Protein AF-A0A3N1CRE0-F1 (afdb_monomer)

Nearest PDB structures (foldseek):
  1y2i-assembly1_C  TM=8.876E-01  e=3.209E-08  Shigella flexneri 2a str. 2457T
  1vr4-assembly1_B  TM=8.764E-01  e=1.064E-07  Bacillus cereus ATCC 14579
  1vr4-assembly1_C  TM=8.736E-01  e=1.763E-07  Bacillus cereus ATCC 14579
  2gtc-assembly1_E  TM=8.727E-01  e=4.005E-07  Bacillus cereus ATCC 14579
  1vr4-assembly1_E  TM=8.683E-01  e=3.314E-07  Bacillus cereus ATCC 14579

Radius of gyration: 35.11 Å; Cα contacts (8 Å, |Δi|>4): 204; chains: 1; bounding box: 60×61×86 Å

Solvent-accessible surface area (backbone atoms only — not comparable to full-atom values): 7843 Å² total; per-residue (Å²): 123,50,77,36,64,42,84,71,54,90,66,42,44,81,77,45,76,80,44,81,35,51,12,62,16,72,25,80,80,30,63,70,57,5,43,50,43,3,47,54,39,27,49,55,45,25,49,73,72,70,25,53,30,33,26,46,39,49,76,49,75,47,80,73,54,94,60,23,20,37,20,38,31,37,30,33,22,24,30,64,46,74,58,81,76,74,70,76,75,73,79,71,72,72,76,73,77,84,76,82,74,85,88,76,76,92,80,86,80,83,86,81,89,87,80,89,88,83,89,87,84,84,88,84,89,85,134

pLDDT: mean 80.5, std 20.37, range [33.31, 97.94]

Secondary structure (DSSP, 8-state):
-EE-SSSS-TTEEEEEEEEEEEEEEEEET-HHHHHHHHHHHHHHHHHHTT-SEEEEEEEEEEEEETTEEEEEEEEEEEEEEE-------------PPPPPPP------------------PPPP---

Mean predicted aligned error: 15.24 Å

Organism: NCBI:txid58109

InterPro domains:
  IPR002765 Uncharacterised 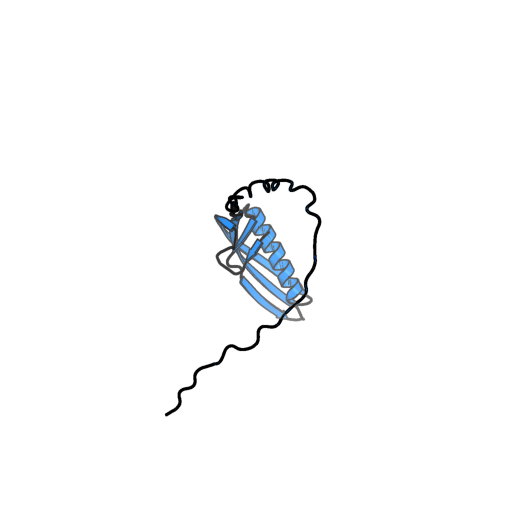protein family UPF0145, YbjQ-like [PF01906] (31-80)
  IPR002765 Uncharacterised protein family UPF0145, YbjQ-like [PTHR34068] (31-82)
  IPR035439 UPF0145 domain superfamily [SSF117782] (1-82)

Sequence (127 aa):
MLIVTTDTVAGYEIRYVRGAVSGAGVAHGGLSQARREAIERLKADTERYGCNAVVGMRFANCPLGDGSFEVYAYGTAVLVEQVKTETPTQDRVAVPPPVPGPSHGPSSGGMPMVGRNLTVQVPGGRI

Structure (mmCIF, N/CA/C/O backbone):
data_AF-A0A3N1CRE0-F1
#
_entry.id   AF-A0A3N1CRE0-F1
#
loop_
_atom_site.group_PDB
_atom_site.id
_atom_site.type_symbol
_atom_site.label_atom_id
_atom_site.label_alt_id
_atom_site.label_comp_id
_atom_site.label_asym_id
_atom_site.label_entity_id
_atom_site.label_seq_id
_atom_site.pdbx_PDB_ins_code
_atom_site.Cartn_x
_atom_site.Cartn_y
_atom_site.Cartn_z
_atom_site.occupancy
_atom_site.B_iso_or_equiv
_atom_site.auth_seq_id
_atom_site.auth_comp_id
_atom_site.auth_asym_id
_atom_site.auth_atom_id
_atom_site.pdbx_PDB_model_num
ATOM 1 N N . MET A 1 1 ? -5.772 8.533 2.437 1.00 91.38 1 MET A N 1
ATOM 2 C CA . MET A 1 1 ? -5.772 7.080 2.706 1.00 91.38 1 MET A CA 1
ATOM 3 C C . MET A 1 1 ? -4.453 6.692 3.353 1.00 91.38 1 MET A C 1
ATOM 5 O O . MET A 1 1 ? -3.415 7.157 2.887 1.00 91.38 1 MET A O 1
ATOM 9 N N . LEU A 1 2 ? -4.487 5.901 4.424 1.00 94.00 2 LEU A N 1
ATOM 10 C CA . LEU A 1 2 ? -3.287 5.478 5.151 1.00 94.00 2 LEU A CA 1
ATOM 11 C C . LEU A 1 2 ? -2.750 4.168 4.552 1.00 94.00 2 LEU A C 1
ATOM 13 O O . LEU A 1 2 ? -3.516 3.240 4.330 1.00 94.00 2 LEU A O 1
ATOM 17 N N . ILE A 1 3 ? -1.455 4.092 4.250 1.00 96.25 3 ILE A N 1
ATOM 18 C CA . ILE A 1 3 ? -0.823 2.888 3.689 1.00 96.25 3 ILE A CA 1
ATOM 19 C C . ILE A 1 3 ? 0.399 2.575 4.537 1.00 96.25 3 ILE A C 1
ATOM 21 O O . ILE A 1 3 ? 1.296 3.411 4.644 1.00 96.25 3 ILE A O 1
ATOM 25 N N . VAL A 1 4 ? 0.440 1.382 5.122 1.00 96.56 4 VAL A N 1
ATOM 26 C CA . VAL A 1 4 ? 1.554 0.942 5.966 1.00 96.56 4 VAL A CA 1
ATOM 27 C C . VAL A 1 4 ? 2.040 -0.444 5.575 1.00 96.56 4 VAL A C 1
ATOM 29 O O . VAL A 1 4 ? 1.294 -1.300 5.102 1.00 96.56 4 VAL A O 1
ATOM 32 N N . THR A 1 5 ? 3.332 -0.666 5.784 1.00 96.38 5 THR A N 1
ATOM 33 C CA . THR A 1 5 ? 3.996 -1.954 5.565 1.00 96.38 5 THR A CA 1
ATOM 34 C C . THR A 1 5 ? 3.821 -2.910 6.747 1.00 96.38 5 THR A C 1
ATOM 36 O O . THR A 1 5 ? 4.134 -4.094 6.620 1.00 96.38 5 THR A O 1
ATOM 39 N N . THR A 1 6 ? 3.363 -2.407 7.892 1.00 95.19 6 THR A N 1
ATOM 40 C CA . THR A 1 6 ? 3.038 -3.175 9.098 1.00 95.19 6 THR A CA 1
ATOM 41 C C . THR A 1 6 ? 1.614 -3.714 9.031 1.00 95.19 6 THR A C 1
ATOM 43 O O . THR A 1 6 ? 0.773 -3.193 8.300 1.00 95.19 6 THR A O 1
ATOM 46 N N . ASP A 1 7 ? 1.346 -4.773 9.783 1.00 92.56 7 ASP A N 1
ATOM 47 C CA . ASP A 1 7 ? 0.009 -5.349 9.980 1.00 92.56 7 ASP A CA 1
ATOM 48 C C . ASP A 1 7 ? -0.918 -4.448 10.820 1.00 92.56 7 ASP A C 1
ATOM 50 O O . ASP A 1 7 ? -2.138 -4.525 10.686 1.00 92.56 7 ASP A O 1
ATOM 54 N N . THR A 1 8 ? -0.348 -3.553 11.630 1.00 90.06 8 THR A N 1
ATOM 55 C CA . THR A 1 8 ? -1.067 -2.631 12.519 1.00 90.06 8 THR A CA 1
ATOM 56 C C . THR A 1 8 ? -0.767 -1.166 12.209 1.00 90.06 8 THR A C 1
ATOM 58 O O . THR A 1 8 ? 0.270 -0.819 11.633 1.00 90.06 8 THR A O 1
ATOM 61 N N . VAL A 1 9 ? -1.694 -0.290 12.612 1.00 91.75 9 VAL A N 1
ATOM 62 C CA . VAL A 1 9 ? -1.598 1.166 12.463 1.00 91.75 9 VAL A CA 1
ATOM 63 C C . VAL A 1 9 ? -1.620 1.801 13.855 1.00 91.75 9 VAL A C 1
ATOM 65 O O . VAL A 1 9 ? -2.620 1.727 14.561 1.00 91.75 9 VAL A O 1
ATOM 68 N N . ALA A 1 10 ? -0.521 2.433 14.268 1.00 88.44 10 ALA A N 1
ATOM 69 C CA . ALA A 1 10 ? -0.424 3.040 15.596 1.00 88.44 10 ALA A CA 1
ATOM 70 C C . ALA A 1 10 ? -1.455 4.167 15.789 1.00 88.44 10 ALA A C 1
ATOM 72 O O . ALA A 1 10 ? -1.567 5.057 14.948 1.00 88.44 10 ALA A O 1
ATOM 73 N N . GLY A 1 11 ? -2.186 4.138 16.908 1.00 89.62 11 GLY A N 1
ATOM 74 C CA . GLY A 1 11 ? -3.245 5.111 17.211 1.00 89.62 11 GLY A CA 1
ATOM 75 C C . GLY A 1 11 ? -4.565 4.873 16.470 1.00 89.62 11 GLY A C 1
ATOM 76 O O . GLY A 1 11 ? -5.479 5.688 16.584 1.00 89.62 11 GLY A O 1
ATOM 77 N N . TYR A 1 12 ? -4.683 3.768 15.731 1.00 93.44 12 TYR A N 1
ATOM 78 C CA . TYR A 1 12 ? -5.903 3.379 15.037 1.00 93.44 12 TYR A CA 1
ATOM 79 C C . TYR A 1 12 ? -6.284 1.938 15.379 1.00 93.44 12 TYR A C 1
ATOM 81 O O . TYR A 1 12 ? -5.426 1.068 15.522 1.00 93.44 12 TYR A O 1
ATOM 89 N N . GLU A 1 13 ? -7.582 1.682 15.465 1.00 94.12 13 GLU A N 1
ATOM 90 C CA . GLU A 1 13 ? -8.143 0.348 15.639 1.00 94.12 13 GLU A CA 1
ATOM 91 C C . GLU A 1 13 ? -8.732 -0.140 14.311 1.00 94.12 13 GLU A C 1
ATOM 93 O O . GLU A 1 13 ? -9.457 0.590 13.630 1.00 94.12 13 GLU A O 1
ATOM 98 N N . ILE A 1 14 ? -8.416 -1.381 13.928 1.00 95.00 14 ILE A N 1
ATOM 99 C CA . ILE A 1 14 ? -8.975 -2.019 12.731 1.00 95.00 14 ILE A CA 1
ATOM 100 C C . ILE A 1 14 ? -10.382 -2.522 13.060 1.00 95.00 14 ILE A C 1
ATOM 102 O O . ILE A 1 14 ? -10.550 -3.413 13.885 1.00 95.00 14 ILE A O 1
ATOM 106 N N . ARG A 1 15 ? -11.393 -1.977 12.378 1.00 94.75 15 ARG A N 1
ATOM 107 C CA . ARG A 1 15 ? -12.806 -2.352 12.551 1.00 94.75 15 ARG A CA 1
ATOM 108 C C . ARG A 1 15 ? -13.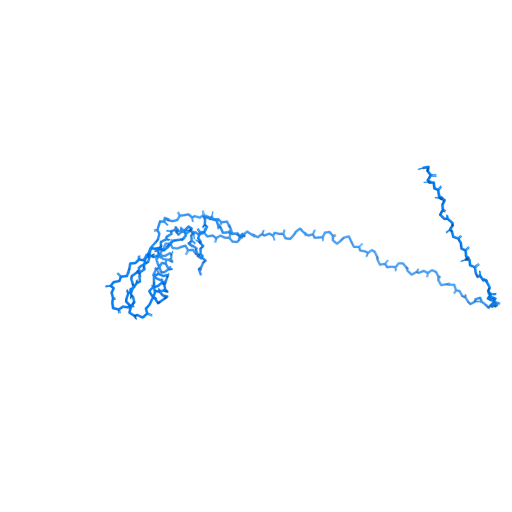212 -3.502 11.646 1.00 94.75 15 ARG A C 1
ATOM 110 O O . ARG A 1 15 ? -13.888 -4.427 12.080 1.00 94.75 15 ARG A O 1
ATOM 117 N N . TYR A 1 16 ? -12.794 -3.437 10.384 1.00 93.44 16 TYR A N 1
ATOM 118 C CA . TYR A 1 16 ? -13.122 -4.442 9.378 1.00 93.44 16 TYR A CA 1
ATOM 119 C C . TYR A 1 16 ? -11.944 -4.688 8.445 1.00 93.44 16 TYR A C 1
ATOM 121 O O . TYR A 1 16 ? -11.266 -3.750 8.027 1.00 93.44 16 TYR A O 1
ATOM 129 N N . VAL A 1 17 ? -11.765 -5.949 8.062 1.00 96.31 17 VAL A N 1
ATOM 130 C CA . VAL A 1 17 ? -10.822 -6.384 7.028 1.00 96.31 17 VAL A CA 1
ATOM 131 C C . VAL A 1 17 ? -11.636 -6.814 5.811 1.00 96.31 17 VAL A C 1
ATOM 133 O O . VAL A 1 17 ? -12.492 -7.691 5.930 1.00 96.31 17 VAL A O 1
ATOM 136 N N . ARG A 1 18 ? -11.418 -6.182 4.652 1.00 94.06 18 ARG A N 1
ATOM 137 C CA . ARG A 1 18 ? -12.179 -6.474 3.420 1.00 94.06 18 ARG A CA 1
ATOM 138 C C . ARG A 1 18 ? -11.482 -7.450 2.479 1.00 94.06 18 ARG A C 1
ATOM 140 O O . ARG A 1 18 ? -12.154 -8.045 1.645 1.00 94.06 18 ARG A O 1
ATOM 147 N N . GLY A 1 19 ? -10.182 -7.667 2.657 1.00 93.62 19 GLY A N 1
ATOM 148 C CA . GLY A 1 19 ? -9.412 -8.647 1.895 1.00 93.62 19 GLY A CA 1
ATOM 149 C C . GLY A 1 19 ? -8.229 -8.027 1.162 1.00 93.62 19 GLY A C 1
ATOM 150 O O . GLY A 1 19 ? -7.801 -6.915 1.476 1.00 93.62 19 GLY A O 1
ATOM 151 N N . ALA A 1 20 ? -7.675 -8.786 0.219 1.00 96.06 20 ALA A N 1
ATOM 152 C CA . ALA A 1 20 ? -6.511 -8.375 -0.550 1.00 96.06 20 ALA A CA 1
ATOM 153 C C . ALA A 1 20 ? -6.875 -7.298 -1.581 1.00 96.06 20 ALA A C 1
ATOM 155 O O . ALA A 1 20 ? -7.887 -7.404 -2.270 1.00 96.06 20 ALA A O 1
ATOM 156 N N . VAL A 1 21 ? -6.008 -6.299 -1.703 1.00 97.44 21 VAL A N 1
ATOM 157 C CA . VAL A 1 21 ? -6.072 -5.240 -2.715 1.00 97.44 21 VAL A CA 1
ATOM 158 C C . VAL A 1 21 ? -4.762 -5.171 -3.471 1.00 97.44 21 VAL A C 1
ATOM 160 O O . VAL A 1 21 ? -3.695 -5.489 -2.929 1.00 97.44 21 VAL A O 1
ATOM 163 N N . SER A 1 22 ? -4.834 -4.749 -4.730 1.00 96.75 22 SER A N 1
ATOM 164 C CA . SER A 1 22 ? -3.651 -4.658 -5.583 1.00 96.75 22 SER A CA 1
ATOM 165 C C . SER A 1 22 ? -3.717 -3.495 -6.568 1.00 96.75 22 SER A C 1
ATOM 167 O O . SER A 1 22 ? -4.784 -2.988 -6.900 1.00 96.75 22 SER A O 1
ATOM 169 N N . GLY A 1 23 ? -2.552 -3.061 -7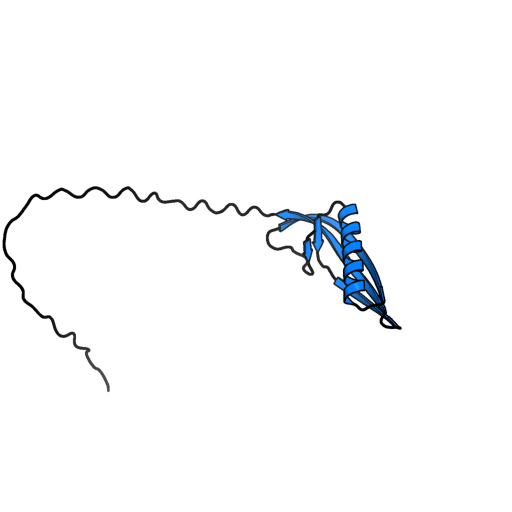.036 1.00 96.56 23 GLY A N 1
ATOM 170 C CA . GLY A 1 23 ? -2.417 -2.054 -8.077 1.00 96.56 23 GLY A CA 1
ATOM 171 C C . GLY A 1 23 ? -1.130 -2.260 -8.862 1.00 96.56 23 GLY A C 1
ATOM 172 O O . GLY A 1 23 ? -0.061 -2.395 -8.275 1.00 96.56 23 GLY A O 1
ATOM 173 N N . ALA A 1 24 ? -1.229 -2.278 -10.187 1.00 96.06 24 ALA A N 1
ATOM 174 C CA . ALA A 1 24 ? -0.081 -2.358 -11.086 1.00 96.06 24 ALA A CA 1
ATOM 175 C C . ALA A 1 24 ? 0.269 -0.970 -11.641 1.00 96.06 24 ALA A C 1
ATOM 177 O O . ALA A 1 24 ? -0.598 -0.104 -11.722 1.00 96.06 24 ALA A O 1
ATOM 178 N N . GLY A 1 25 ? 1.511 -0.739 -12.043 1.00 95.75 25 GLY A N 1
ATOM 179 C CA . GLY A 1 25 ? 1.962 0.492 -12.693 1.00 95.75 25 GLY A CA 1
ATOM 180 C C . GLY A 1 25 ? 3.103 0.197 -13.652 1.00 95.75 25 GLY A C 1
ATOM 181 O O . GLY A 1 25 ? 3.988 -0.584 -13.308 1.00 95.75 25 GLY A O 1
ATOM 182 N N . VAL A 1 26 ? 3.083 0.804 -14.837 1.00 94.88 26 VAL A N 1
ATOM 183 C CA . VAL A 1 26 ? 4.092 0.592 -15.882 1.00 94.88 26 VAL A CA 1
ATOM 184 C C . VAL A 1 26 ? 4.494 1.950 -16.424 1.00 94.88 26 VAL A C 1
ATOM 186 O O . VAL A 1 26 ? 3.664 2.685 -16.952 1.00 94.88 26 VAL A O 1
ATOM 189 N N . ALA A 1 27 ? 5.774 2.291 -16.309 1.00 92.31 27 ALA A N 1
ATOM 190 C CA . ALA A 1 27 ? 6.255 3.592 -16.755 1.00 92.31 27 ALA A CA 1
ATOM 191 C C . ALA A 1 27 ? 7.601 3.506 -17.475 1.00 92.31 27 ALA A C 1
ATOM 193 O O . ALA A 1 27 ? 8.528 2.841 -17.008 1.00 92.31 27 ALA A O 1
ATOM 194 N N . HIS A 1 28 ? 7.703 4.270 -18.565 1.00 82.69 28 HIS A N 1
ATOM 195 C CA . HIS A 1 28 ? 8.951 4.664 -19.213 1.00 82.69 28 HIS A CA 1
ATOM 196 C C . HIS A 1 28 ? 9.456 5.937 -18.520 1.00 82.69 28 HIS A C 1
ATOM 198 O O . HIS A 1 28 ? 8.776 6.960 -18.564 1.00 82.69 28 HIS A O 1
ATOM 204 N N . GLY A 1 29 ? 10.603 5.879 -17.836 1.00 81.56 29 GLY A N 1
ATOM 205 C CA . GLY A 1 29 ? 11.101 7.014 -17.034 1.00 81.56 29 GLY A CA 1
ATOM 206 C C . GLY A 1 29 ? 11.477 6.674 -15.589 1.00 81.56 29 GLY A C 1
ATOM 207 O O . GLY A 1 29 ? 11.817 7.565 -14.812 1.00 81.56 29 GLY A O 1
ATOM 208 N N . GLY A 1 30 ? 11.457 5.386 -15.229 1.00 87.06 30 GLY A N 1
ATOM 209 C CA . GLY A 1 30 ? 12.048 4.879 -13.993 1.00 87.06 30 GLY A CA 1
ATOM 210 C C . GLY A 1 30 ? 11.060 4.374 -12.939 1.00 87.06 30 GLY A C 1
ATOM 211 O O . GLY A 1 30 ? 9.864 4.675 -12.931 1.00 87.06 30 GLY A O 1
ATOM 212 N N . LEU A 1 31 ? 11.609 3.607 -11.993 1.00 92.31 31 LEU A N 1
ATOM 213 C CA . LEU A 1 31 ? 10.876 2.868 -10.960 1.00 92.31 31 LEU A CA 1
ATOM 214 C C . LEU A 1 31 ? 9.928 3.743 -10.123 1.00 92.31 31 LEU A C 1
ATOM 216 O O . LEU A 1 31 ? 8.843 3.306 -9.744 1.00 92.31 31 LEU A O 1
ATOM 220 N N . SER A 1 32 ? 10.316 4.985 -9.834 1.00 94.12 32 SER A N 1
ATOM 221 C CA . SER A 1 32 ? 9.524 5.901 -9.006 1.00 94.12 32 SER A CA 1
ATOM 222 C C . SER A 1 32 ? 8.191 6.28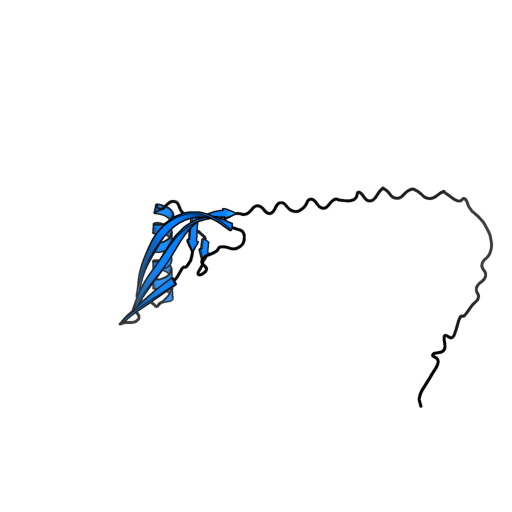5 -9.649 1.00 94.12 32 SER A C 1
ATOM 224 O O . SER A 1 32 ? 7.202 6.470 -8.938 1.00 94.12 32 SER A O 1
ATOM 226 N N . GLN A 1 33 ? 8.145 6.403 -10.980 1.00 94.62 33 GLN A N 1
ATOM 227 C CA . GLN A 1 33 ? 6.917 6.745 -11.696 1.00 94.62 33 GLN A CA 1
ATOM 228 C C . GLN A 1 33 ? 5.957 5.554 -11.728 1.00 94.62 33 GLN A C 1
ATOM 230 O O . GLN A 1 33 ? 4.805 5.708 -11.324 1.00 94.62 33 GLN A O 1
ATOM 235 N N . ALA A 1 34 ? 6.460 4.368 -12.081 1.00 96.00 34 ALA A N 1
ATOM 236 C CA . ALA A 1 34 ? 5.691 3.124 -12.039 1.00 96.00 34 ALA A CA 1
ATOM 237 C C . ALA A 1 34 ? 5.157 2.837 -10.623 1.00 96.00 34 ALA A C 1
ATOM 239 O O . ALA A 1 34 ? 3.994 2.479 -10.448 1.00 96.00 34 ALA A O 1
ATOM 240 N N . ARG A 1 35 ? 5.966 3.089 -9.580 1.00 95.94 35 ARG A N 1
ATOM 241 C CA . ARG A 1 35 ? 5.543 2.941 -8.179 1.00 95.94 35 ARG A CA 1
ATOM 242 C C . ARG A 1 35 ? 4.386 3.869 -7.820 1.00 95.94 35 ARG A C 1
ATOM 244 O O . ARG A 1 35 ? 3.461 3.439 -7.138 1.00 95.94 35 ARG A O 1
ATOM 251 N N . ARG A 1 36 ? 4.434 5.133 -8.250 1.00 95.75 36 ARG A N 1
ATOM 252 C CA . ARG A 1 36 ? 3.356 6.095 -7.981 1.00 95.75 36 ARG A CA 1
ATOM 253 C C . ARG A 1 36 ? 2.050 5.622 -8.606 1.00 95.75 36 ARG A C 1
ATOM 255 O O . ARG A 1 36 ? 1.029 5.606 -7.933 1.00 95.75 36 ARG A O 1
ATOM 262 N N . GLU A 1 37 ? 2.109 5.183 -9.856 1.00 96.31 37 GLU A N 1
ATOM 263 C CA . GLU A 1 37 ? 0.949 4.675 -10.581 1.00 96.31 37 GLU A CA 1
ATOM 264 C C . GLU A 1 37 ? 0.357 3.418 -9.919 1.00 96.31 37 GLU A C 1
ATOM 266 O O . GLU A 1 37 ? -0.849 3.353 -9.687 1.00 96.31 37 GLU A O 1
ATOM 271 N N . ALA A 1 38 ? 1.211 2.468 -9.521 1.00 97.69 38 ALA A N 1
ATOM 272 C CA . ALA A 1 38 ? 0.805 1.270 -8.788 1.00 97.69 38 ALA A CA 1
ATOM 273 C C . ALA A 1 38 ? 0.116 1.608 -7.455 1.00 97.69 38 ALA A C 1
ATOM 275 O O . ALA A 1 38 ? -0.911 1.018 -7.121 1.00 97.69 38 ALA A O 1
ATOM 276 N N . ILE A 1 39 ? 0.642 2.591 -6.714 1.00 97.50 39 ILE A N 1
ATOM 277 C CA . ILE A 1 39 ? 0.020 3.079 -5.477 1.00 97.50 39 ILE A CA 1
ATOM 278 C C . ILE A 1 39 ? -1.348 3.692 -5.768 1.00 97.50 39 ILE A C 1
ATOM 280 O O . ILE A 1 39 ? -2.294 3.350 -5.071 1.00 97.50 39 ILE A O 1
ATOM 284 N N . GLU A 1 40 ? -1.482 4.575 -6.760 1.00 97.31 40 GLU A N 1
ATOM 285 C CA . GLU A 1 40 ? -2.777 5.201 -7.067 1.00 97.31 40 GLU A CA 1
ATOM 286 C C . GLU A 1 40 ? -3.835 4.159 -7.451 1.00 97.31 40 GLU A C 1
ATOM 288 O O . GLU A 1 40 ? -4.968 4.231 -6.972 1.00 97.31 40 GLU A O 1
ATOM 293 N N . ARG A 1 41 ? -3.456 3.127 -8.220 1.00 97.44 41 ARG A N 1
ATOM 294 C CA . ARG A 1 41 ? -4.355 2.000 -8.512 1.00 97.44 41 ARG A CA 1
ATOM 295 C C . ARG A 1 41 ? -4.731 1.213 -7.257 1.00 97.44 41 ARG A C 1
ATOM 297 O O . ARG A 1 41 ? -5.906 0.909 -7.081 1.00 97.44 41 ARG A O 1
ATOM 304 N N . LEU A 1 42 ? -3.776 0.958 -6.360 1.00 97.94 42 LEU A N 1
ATOM 305 C CA . LEU A 1 42 ? -4.034 0.320 -5.065 1.00 97.94 42 LEU A CA 1
ATOM 306 C C . LEU A 1 42 ? -5.010 1.148 -4.208 1.00 97.94 42 LEU A C 1
ATOM 308 O O . LEU A 1 42 ? -5.879 0.578 -3.547 1.00 97.94 42 LEU A O 1
ATOM 312 N N . LYS A 1 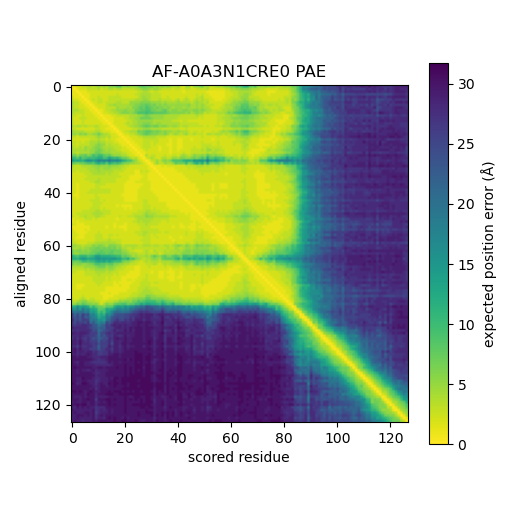43 ? -4.893 2.486 -4.220 1.00 97.62 43 LYS A N 1
ATOM 313 C CA . LYS A 1 43 ? -5.828 3.371 -3.505 1.00 97.62 43 LYS A CA 1
ATOM 314 C C . LYS A 1 43 ? -7.230 3.273 -4.073 1.00 97.62 43 LYS A C 1
ATOM 316 O O . LYS A 1 43 ? -8.163 3.032 -3.316 1.00 97.62 43 LYS A O 1
ATOM 321 N N . ALA A 1 44 ? -7.357 3.396 -5.391 1.00 97.25 44 ALA A N 1
ATOM 322 C CA . ALA A 1 44 ? -8.645 3.302 -6.062 1.00 97.25 44 ALA A CA 1
ATOM 323 C C . ALA A 1 44 ? -9.323 1.948 -5.796 1.00 97.25 44 ALA A C 1
ATOM 325 O O . ALA A 1 44 ? -10.529 1.899 -5.569 1.00 97.25 44 ALA A O 1
ATOM 326 N N . ASP A 1 45 ? -8.556 0.855 -5.783 1.00 97.00 45 ASP A N 1
ATOM 327 C CA . ASP A 1 45 ? -9.066 -0.473 -5.434 1.00 97.00 45 ASP A CA 1
ATOM 328 C C . ASP A 1 45 ? -9.553 -0.519 -3.976 1.00 97.00 45 ASP A C 1
ATOM 330 O O . ASP A 1 45 ? -10.685 -0.905 -3.703 1.00 97.00 45 ASP A O 1
ATOM 334 N N . THR A 1 46 ? -8.758 -0.001 -3.038 1.00 97.69 46 THR A N 1
ATOM 335 C CA . THR A 1 46 ? -9.113 0.077 -1.607 1.00 97.69 46 THR A CA 1
ATOM 336 C C . THR A 1 46 ? -10.381 0.895 -1.353 1.00 97.69 46 THR A C 1
ATOM 338 O O . THR A 1 46 ? -11.235 0.491 -0.558 1.00 97.69 46 THR A O 1
ATOM 341 N N . GLU A 1 47 ? -10.533 2.020 -2.049 1.00 96.00 47 GLU A N 1
ATOM 342 C CA . GLU A 1 47 ? -11.716 2.879 -1.959 1.00 96.00 47 GLU A CA 1
ATOM 343 C C . GLU A 1 47 ? -12.974 2.164 -2.470 1.00 96.00 47 GLU A C 1
ATOM 345 O O . GLU A 1 47 ? -14.040 2.307 -1.869 1.00 96.00 47 GLU A O 1
ATOM 350 N N . ARG A 1 48 ? -12.863 1.316 -3.505 1.00 95.81 48 ARG A N 1
ATOM 351 C CA . ARG A 1 48 ? -13.985 0.487 -3.994 1.00 95.81 48 ARG A CA 1
ATOM 352 C C . ARG A 1 48 ? -14.466 -0.526 -2.958 1.00 95.81 48 ARG A C 1
ATOM 354 O O . ARG A 1 48 ? -15.656 -0.829 -2.922 1.00 95.81 48 ARG A O 1
ATOM 361 N N . TYR A 1 49 ? -13.576 -1.012 -2.093 1.00 93.94 49 TYR A N 1
ATOM 362 C CA . TYR A 1 49 ? -13.945 -1.873 -0.963 1.00 93.94 49 TYR A CA 1
ATOM 363 C C . TYR A 1 49 ? -14.554 -1.104 0.224 1.00 93.94 49 TYR A C 1
ATOM 365 O O . TYR A 1 49 ? -14.986 -1.724 1.201 1.00 93.94 49 TYR A O 1
ATOM 373 N N . GLY A 1 50 ? -14.607 0.232 0.162 1.00 94.31 50 GLY A N 1
ATOM 374 C CA . GLY A 1 50 ? -15.094 1.077 1.253 1.00 94.31 50 GLY A CA 1
ATOM 375 C C . GLY A 1 50 ? -14.137 1.130 2.448 1.00 94.31 50 GLY A C 1
ATOM 376 O O . GLY A 1 50 ? -14.568 1.364 3.576 1.00 94.31 50 GLY A O 1
ATOM 377 N N . CYS A 1 51 ? -12.849 0.871 2.220 1.00 96.75 51 CYS A N 1
ATOM 378 C CA . CYS A 1 51 ? -11.803 0.942 3.234 1.00 96.75 51 CYS A CA 1
ATOM 379 C C . CYS A 1 51 ? -11.047 2.271 3.154 1.00 96.75 51 CYS A C 1
ATOM 381 O O . CYS A 1 51 ? -10.965 2.901 2.104 1.00 96.75 51 CYS A O 1
ATOM 383 N N . ASN A 1 52 ? -10.462 2.693 4.275 1.00 95.50 52 ASN A N 1
ATOM 384 C CA . ASN A 1 52 ? -9.707 3.946 4.384 1.00 95.50 52 ASN A CA 1
ATOM 385 C C . ASN A 1 52 ? -8.202 3.729 4.633 1.00 95.50 52 ASN A C 1
ATOM 387 O O . ASN A 1 52 ? -7.441 4.709 4.674 1.00 95.50 52 ASN A O 1
ATOM 391 N N . ALA A 1 53 ? -7.765 2.473 4.772 1.00 96.88 53 ALA A N 1
ATOM 392 C CA . ALA A 1 53 ? -6.366 2.124 4.949 1.00 96.88 53 ALA A CA 1
ATOM 393 C C . ALA A 1 53 ? -5.967 0.795 4.284 1.00 96.88 53 ALA A C 1
ATOM 395 O O . ALA A 1 53 ? -6.794 -0.086 4.049 1.00 96.88 53 ALA A O 1
ATOM 396 N N . VAL A 1 54 ? -4.666 0.662 4.010 1.00 97.56 54 VAL A N 1
ATOM 397 C CA . VAL A 1 54 ? -4.014 -0.568 3.546 1.00 97.56 54 VAL A CA 1
ATOM 398 C C . VAL A 1 54 ? -2.903 -0.945 4.519 1.00 97.56 54 VAL A C 1
ATOM 400 O O . VAL A 1 54 ? -2.029 -0.123 4.808 1.00 97.56 54 VAL A O 1
ATOM 403 N N . VAL A 1 55 ? -2.916 -2.189 4.992 1.00 97.25 55 VAL A N 1
ATOM 404 C CA . VAL A 1 55 ? -1.894 -2.763 5.883 1.00 97.25 55 VAL A CA 1
ATOM 405 C C . VAL A 1 55 ? -1.117 -3.877 5.189 1.00 97.25 55 VAL A C 1
ATOM 407 O O . VAL A 1 55 ? -1.546 -4.405 4.159 1.00 97.25 55 VAL A O 1
ATOM 410 N N . GLY A 1 56 ? 0.045 -4.225 5.742 1.00 96.56 56 GLY A N 1
ATOM 411 C CA . GLY A 1 56 ? 0.906 -5.279 5.204 1.00 96.56 56 GLY A CA 1
ATOM 412 C C . GLY A 1 56 ? 1.402 -4.986 3.788 1.00 96.56 56 GLY A C 1
ATOM 413 O O . GLY A 1 56 ? 1.680 -5.911 3.029 1.00 96.56 56 GLY A O 1
ATOM 414 N N . MET A 1 57 ? 1.488 -3.707 3.414 1.00 97.50 57 MET A N 1
ATOM 415 C CA . MET A 1 57 ? 1.783 -3.300 2.048 1.00 97.50 57 MET A CA 1
ATOM 416 C C . MET A 1 57 ? 3.176 -3.766 1.603 1.00 97.50 57 MET A C 1
ATOM 418 O O . MET A 1 57 ? 4.158 -3.668 2.354 1.00 97.50 57 MET A O 1
ATOM 422 N N . ARG A 1 58 ? 3.272 -4.275 0.373 1.00 97.31 58 ARG A N 1
ATOM 423 C CA . ARG A 1 58 ? 4.519 -4.717 -0.263 1.00 97.31 58 ARG A CA 1
ATOM 424 C C . ARG A 1 58 ? 4.541 -4.348 -1.746 1.00 97.31 58 ARG A C 1
ATOM 426 O O . ARG A 1 58 ? 3.499 -4.175 -2.377 1.00 97.31 58 ARG A O 1
ATOM 433 N N . PHE A 1 59 ? 5.753 -4.247 -2.292 1.00 97.38 59 PHE A N 1
ATOM 434 C CA . PHE A 1 59 ? 5.992 -4.050 -3.719 1.00 97.38 59 PHE A CA 1
ATOM 435 C C . PHE A 1 59 ? 6.692 -5.261 -4.328 1.00 97.38 59 PHE A C 1
ATOM 437 O O . PHE A 1 59 ? 7.677 -5.748 -3.774 1.00 97.38 59 PHE A O 1
ATOM 444 N N . ALA A 1 60 ? 6.250 -5.650 -5.516 1.00 96.25 60 ALA A N 1
ATOM 445 C CA . ALA A 1 60 ? 7.026 -6.424 -6.474 1.00 96.25 60 ALA A CA 1
ATOM 446 C C . ALA A 1 60 ? 7.350 -5.521 -7.672 1.00 96.25 60 ALA A C 1
ATOM 448 O O . ALA A 1 60 ? 6.573 -4.627 -8.002 1.00 96.25 60 ALA A O 1
ATOM 449 N N . ASN A 1 61 ? 8.505 -5.700 -8.308 1.00 95.00 61 ASN A N 1
ATOM 450 C CA . ASN A 1 61 ? 8.839 -4.966 -9.527 1.00 95.00 61 ASN A CA 1
ATOM 451 C C . ASN A 1 61 ? 9.573 -5.861 -10.523 1.00 95.00 61 ASN A C 1
ATOM 453 O O . ASN A 1 61 ? 10.263 -6.796 -10.118 1.00 95.00 61 ASN A O 1
ATOM 457 N N . CYS A 1 62 ? 9.408 -5.550 -11.804 1.00 93.12 62 CYS A N 1
ATOM 458 C CA . CYS A 1 62 ? 10.055 -6.220 -12.919 1.00 93.12 62 CYS A CA 1
ATOM 459 C C . CYS A 1 62 ? 10.603 -5.157 -13.890 1.00 93.12 62 CYS A C 1
ATOM 461 O O . CYS A 1 62 ? 9.847 -4.279 -14.316 1.00 93.12 62 CYS A O 1
ATOM 463 N N . PRO A 1 63 ? 11.903 -5.167 -14.228 1.00 92.94 63 PRO A N 1
ATOM 464 C CA . PRO A 1 63 ? 12.426 -4.330 -15.301 1.00 92.94 63 PRO A CA 1
ATOM 465 C C . PRO A 1 63 ? 11.960 -4.878 -16.656 1.00 92.94 63 PRO A C 1
ATOM 467 O O . PRO A 1 63 ? 12.150 -6.057 -16.943 1.00 92.94 63 PRO A O 1
ATOM 470 N N . LEU A 1 64 ? 11.380 -4.021 -17.498 1.00 90.56 64 LEU A N 1
ATOM 471 C CA . LEU A 1 64 ? 10.881 -4.413 -18.827 1.00 90.56 64 LEU A CA 1
ATOM 472 C C . LEU A 1 64 ? 11.902 -4.169 -19.950 1.00 90.56 64 LEU A C 1
ATOM 474 O O . LEU A 1 64 ? 11.701 -4.634 -21.065 1.00 90.56 64 LEU A O 1
ATOM 478 N N . GLY A 1 65 ? 12.996 -3.460 -19.659 1.00 87.81 65 GLY A N 1
ATOM 479 C CA . GLY A 1 65 ? 13.945 -2.975 -20.665 1.00 87.81 65 GLY A CA 1
ATOM 480 C C . GLY A 1 65 ? 13.687 -1.515 -21.044 1.00 87.81 65 GLY A C 1
ATOM 481 O O . GLY A 1 65 ? 12.686 -0.919 -20.644 1.00 87.81 65 GLY A O 1
ATOM 482 N N . ASP A 1 66 ? 14.639 -0.903 -21.750 1.00 87.62 66 ASP A N 1
ATOM 483 C CA . ASP A 1 66 ? 14.527 0.466 -22.286 1.00 87.62 66 ASP A CA 1
ATOM 484 C C . ASP A 1 66 ? 14.206 1.553 -21.239 1.00 87.62 66 ASP A C 1
ATOM 486 O O . ASP A 1 66 ? 13.511 2.532 -21.504 1.00 87.62 66 ASP A O 1
ATOM 490 N N . GLY A 1 67 ? 14.695 1.376 -20.005 1.00 86.62 67 GLY A N 1
ATOM 491 C CA . GLY A 1 67 ? 14.434 2.306 -18.896 1.00 86.62 67 GLY A CA 1
ATOM 492 C C . GLY A 1 67 ? 13.011 2.224 -18.323 1.00 86.62 67 GLY A C 1
ATOM 493 O O . GLY A 1 67 ? 12.573 3.134 -17.607 1.00 86.62 67 GLY A O 1
ATOM 494 N N . SER A 1 68 ? 12.301 1.138 -18.625 1.00 91.81 68 SER A N 1
ATOM 495 C CA . SER A 1 68 ? 10.911 0.899 -18.237 1.00 91.81 68 SER A CA 1
ATOM 496 C C . SER A 1 68 ? 10.820 -0.097 -17.092 1.00 91.81 68 SER A C 1
ATOM 498 O O . SER A 1 68 ? 11.558 -1.085 -17.043 1.00 91.81 68 SER A O 1
ATOM 500 N N . PHE A 1 69 ? 9.883 0.145 -16.180 1.00 95.94 69 PHE A N 1
ATOM 501 C CA . PHE A 1 69 ? 9.644 -0.724 -15.033 1.00 95.94 69 PHE A CA 1
ATOM 502 C C . PHE A 1 69 ? 8.157 -0.988 -14.870 1.00 95.94 69 PHE A C 1
ATOM 504 O O . PHE A 1 69 ? 7.341 -0.070 -14.979 1.00 95.94 69 PHE A O 1
ATOM 511 N N . GLU A 1 70 ? 7.836 -2.230 -14.538 1.00 95.62 70 GLU A N 1
ATOM 512 C CA . GLU A 1 70 ? 6.542 -2.633 -14.018 1.00 95.62 70 GLU A CA 1
ATOM 513 C C . GLU A 1 70 ? 6.646 -2.779 -12.502 1.00 95.62 70 GLU A C 1
ATOM 515 O O . GLU A 1 70 ? 7.607 -3.339 -11.969 1.00 95.62 70 GLU A O 1
ATOM 520 N N . VAL A 1 71 ? 5.658 -2.246 -11.792 1.00 97.44 71 VAL A N 1
ATOM 521 C CA . VAL A 1 71 ? 5.556 -2.310 -10.338 1.00 97.44 71 VAL A CA 1
ATOM 522 C C . VAL A 1 71 ? 4.174 -2.813 -9.966 1.00 97.44 71 VAL A C 1
ATOM 524 O O . VAL A 1 71 ? 3.169 -2.255 -10.389 1.00 97.44 71 VAL A O 1
ATOM 527 N N . TYR A 1 72 ? 4.137 -3.825 -9.110 1.00 97.44 72 TYR A N 1
ATOM 528 C CA . TYR A 1 72 ? 2.940 -4.301 -8.437 1.00 97.44 72 TYR A CA 1
ATOM 529 C C . TYR A 1 72 ? 2.979 -3.885 -6.971 1.00 97.44 72 TYR A C 1
ATOM 531 O O . TYR A 1 72 ? 3.929 -4.183 -6.249 1.00 97.44 72 TYR A O 1
ATOM 539 N N . ALA A 1 73 ? 1.934 -3.206 -6.527 1.00 97.88 73 ALA A N 1
ATOM 540 C CA . ALA A 1 73 ? 1.653 -2.883 -5.142 1.00 97.88 73 ALA A CA 1
ATOM 541 C C . ALA A 1 73 ? 0.532 -3.798 -4.650 1.00 97.88 73 ALA A C 1
ATOM 543 O O . ALA A 1 73 ? -0.474 -3.95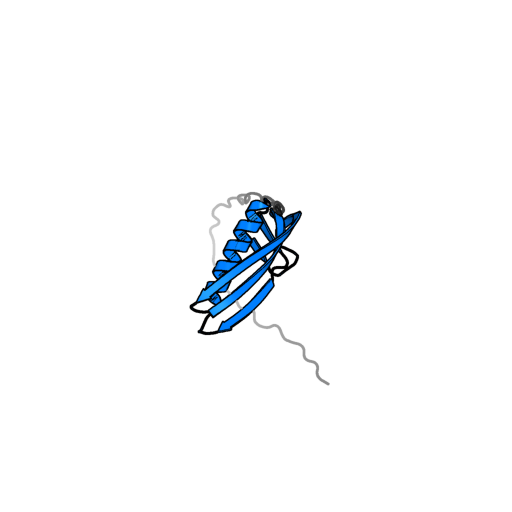9 -5.341 1.00 97.88 73 ALA A O 1
ATOM 544 N N . TYR A 1 74 ? 0.681 -4.387 -3.470 1.00 97.31 74 TYR A N 1
ATOM 545 C CA . TYR A 1 74 ? -0.357 -5.230 -2.881 1.00 97.31 74 TYR A CA 1
ATOM 546 C C . TYR A 1 74 ? -0.371 -5.110 -1.361 1.00 97.31 74 TYR A C 1
ATOM 548 O O . TYR A 1 74 ? 0.623 -4.719 -0.743 1.00 97.31 74 TYR A O 1
ATOM 556 N N . GLY A 1 75 ? -1.514 -5.430 -0.764 1.00 97.38 75 GLY A N 1
ATOM 557 C CA . GLY A 1 75 ? -1.719 -5.411 0.680 1.00 97.38 75 GLY A CA 1
ATOM 558 C C . GLY A 1 75 ? -3.144 -5.814 1.038 1.00 97.38 75 GLY A C 1
ATOM 559 O O . GLY A 1 75 ? -3.862 -6.378 0.211 1.00 97.38 75 GLY A O 1
ATOM 560 N N . THR A 1 76 ? -3.557 -5.498 2.260 1.00 97.69 76 THR A N 1
ATOM 561 C CA . THR A 1 76 ? -4.901 -5.810 2.759 1.00 97.69 76 THR A CA 1
ATOM 562 C C . THR A 1 76 ? -5.671 -4.526 3.034 1.00 97.69 76 THR A C 1
ATOM 564 O O . THR A 1 76 ? -5.194 -3.671 3.782 1.00 97.69 76 THR A O 1
ATOM 567 N N . ALA A 1 77 ? -6.865 -4.397 2.458 1.00 97.81 77 ALA A N 1
ATOM 568 C CA . ALA A 1 77 ? -7.757 -3.271 2.696 1.00 97.81 77 ALA A CA 1
ATOM 569 C C . ALA A 1 77 ? -8.469 -3.418 4.040 1.00 97.81 77 ALA A C 1
ATOM 571 O O . ALA A 1 77 ? -9.114 -4.436 4.324 1.00 97.81 77 ALA A O 1
ATOM 572 N N . VAL A 1 78 ? -8.357 -2.377 4.861 1.00 97.19 78 VAL A N 1
ATOM 573 C CA . VAL A 1 78 ? -8.938 -2.322 6.199 1.00 97.19 78 VAL A CA 1
ATOM 574 C C . VAL A 1 78 ? -9.661 -1.000 6.431 1.00 97.19 78 VAL A C 1
ATOM 576 O O . VAL A 1 78 ? -9.255 0.058 5.943 1.00 97.19 78 VAL A O 1
ATOM 579 N N . LEU A 1 79 ? -10.761 -1.065 7.178 1.00 96.38 79 LEU A N 1
ATOM 580 C CA . LEU A 1 79 ? -11.400 0.115 7.743 1.00 96.38 79 LEU A CA 1
ATOM 581 C C . LEU A 1 79 ? -10.836 0.341 9.144 1.00 96.38 79 LEU A C 1
ATOM 583 O O . LEU A 1 79 ? -10.955 -0.537 10.000 1.00 96.38 79 LEU A O 1
ATOM 587 N N . VAL A 1 80 ? -10.243 1.507 9.370 1.00 96.00 80 VAL A N 1
ATOM 588 C CA . VAL A 1 80 ? -9.663 1.904 10.652 1.00 96.00 80 VAL A CA 1
ATOM 589 C C . VAL A 1 80 ? -10.365 3.122 11.241 1.00 96.00 80 VAL A C 1
ATOM 591 O O . VAL A 1 80 ? -10.738 4.045 10.514 1.00 96.00 80 VAL A O 1
ATOM 594 N N . GLU A 1 81 ? -10.493 3.147 12.563 1.00 95.12 81 GLU A N 1
ATOM 595 C CA . GLU A 1 81 ? -10.976 4.292 13.343 1.00 95.12 81 GLU A CA 1
ATOM 596 C C . GLU A 1 81 ? -9.865 4.780 14.279 1.00 95.12 81 GLU A C 1
ATOM 598 O O . GLU A 1 81 ? -9.066 3.981 14.762 1.00 95.12 81 GLU A O 1
ATOM 603 N N . GLN A 1 82 ? -9.775 6.090 14.523 1.00 91.94 82 GLN A N 1
ATOM 604 C CA . GLN A 1 82 ? -8.802 6.618 15.484 1.00 91.94 82 GLN A CA 1
ATOM 605 C C . GLN A 1 82 ? -9.192 6.212 16.901 1.00 91.94 82 GLN A C 1
ATOM 607 O O . GLN A 1 82 ? -10.330 6.428 17.325 1.00 91.94 82 GLN A O 1
ATOM 612 N N . VAL A 1 83 ? -8.223 5.698 17.655 1.00 88.69 83 VAL A N 1
ATOM 613 C CA . VAL A 1 83 ? -8.404 5.461 19.084 1.00 88.69 83 VAL A CA 1
ATOM 614 C C . VAL A 1 83 ? -8.397 6.823 19.767 1.00 88.69 83 VAL A C 1
ATOM 616 O O . VAL A 1 83 ? -7.367 7.497 19.833 1.00 88.69 83 VAL A O 1
ATOM 619 N N . LYS A 1 84 ? -9.562 7.262 20.246 1.00 77.81 84 LYS A N 1
ATOM 620 C CA . LYS A 1 84 ? -9.674 8.493 21.025 1.00 77.81 84 LYS A CA 1
ATOM 621 C C . LYS A 1 84 ? -9.035 8.244 22.387 1.00 77.81 84 LYS A C 1
ATOM 623 O O . LYS A 1 84 ? -9.668 7.702 23.286 1.00 77.81 84 LYS A O 1
ATOM 628 N N . THR A 1 85 ? -7.778 8.638 22.542 1.00 57.59 85 THR A N 1
ATOM 629 C CA . THR A 1 85 ? -7.179 8.757 23.868 1.00 57.59 85 THR A CA 1
ATOM 630 C C . THR A 1 85 ? -7.882 9.913 24.560 1.00 57.59 85 THR A C 1
ATOM 632 O O . THR A 1 85 ? -7.614 11.080 24.275 1.00 57.59 85 THR A O 1
ATOM 635 N N . GLU A 1 86 ? -8.839 9.605 25.429 1.00 56.41 86 GLU A N 1
ATOM 636 C CA . GLU A 1 86 ? -9.292 10.577 26.410 1.00 56.41 86 GLU A CA 1
ATOM 637 C C . GLU A 1 86 ? -8.070 10.924 27.254 1.00 56.41 86 GLU A C 1
ATOM 639 O O . GLU A 1 86 ? -7.521 10.081 27.964 1.00 56.41 86 GLU A O 1
ATOM 644 N N . THR A 1 87 ? -7.575 12.152 27.095 1.00 48.31 87 THR A N 1
ATOM 645 C CA . THR A 1 87 ? -6.595 12.736 28.003 1.00 48.31 87 THR A CA 1
ATOM 646 C C . THR A 1 87 ? -7.110 12.463 29.411 1.00 48.31 87 THR A C 1
ATOM 648 O O . THR A 1 87 ? -8.244 12.876 29.681 1.00 48.31 87 THR A O 1
ATOM 651 N N . PRO A 1 88 ? -6.357 11.786 30.302 1.00 51.34 88 PRO A N 1
ATOM 652 C CA . PRO A 1 88 ? -6.759 11.741 31.695 1.00 51.34 88 PRO A CA 1
ATOM 653 C C . PRO A 1 88 ? -6.935 13.199 32.085 1.00 51.34 88 PRO A C 1
ATOM 655 O O . PRO A 1 88 ? -5.998 13.990 31.941 1.00 51.34 88 PRO A O 1
ATOM 658 N N . THR A 1 89 ? -8.167 13.583 32.429 1.00 56.09 89 THR A N 1
ATOM 659 C CA . THR A 1 89 ? -8.452 14.877 33.024 1.00 56.09 89 THR A CA 1
ATOM 660 C C . THR A 1 89 ? -7.426 15.009 34.128 1.00 56.09 89 THR A C 1
ATOM 662 O O . THR A 1 89 ? -7.489 14.284 35.114 1.00 56.09 89 THR A O 1
ATOM 665 N N . GLN A 1 90 ? -6.404 15.841 33.906 1.00 54.28 90 GLN A N 1
ATOM 666 C CA . GLN A 1 90 ? -5.556 16.274 34.991 1.00 54.28 90 GLN A CA 1
ATOM 667 C C . GLN A 1 90 ? -6.555 16.851 35.970 1.00 54.28 90 GLN A C 1
ATOM 669 O O . GLN A 1 90 ? -7.182 17.873 35.670 1.00 54.28 90 GLN A O 1
ATOM 674 N N . ASP A 1 91 ? -6.740 16.143 37.082 1.00 51.84 91 ASP A N 1
ATOM 675 C CA . ASP A 1 91 ? -7.129 16.719 38.347 1.00 51.84 91 ASP A CA 1
ATOM 676 C C . ASP A 1 91 ? -6.243 17.946 38.504 1.00 51.84 91 ASP A C 1
ATOM 678 O O . ASP A 1 91 ? -5.119 17.906 39.009 1.00 51.84 91 ASP A O 1
ATOM 682 N N . ARG A 1 92 ? -6.735 19.071 37.987 1.00 60.59 92 ARG A N 1
ATOM 683 C CA . ARG A 1 92 ? -6.377 20.373 38.485 1.00 60.59 92 ARG A CA 1
ATOM 684 C C . ARG A 1 92 ? -6.856 20.308 39.919 1.00 60.59 92 ARG A C 1
ATOM 686 O O . ARG A 1 92 ? -7.990 20.674 40.212 1.00 60.59 92 ARG A O 1
ATOM 693 N N . VAL A 1 93 ? -5.991 19.814 40.801 1.00 57.88 93 VAL A N 1
ATOM 694 C CA . VAL A 1 93 ? -6.014 20.217 42.194 1.00 57.88 93 VAL A CA 1
ATOM 695 C C . VAL A 1 93 ? -5.991 21.732 42.107 1.00 57.88 93 VAL A C 1
ATOM 697 O O . VAL A 1 93 ? -4.990 22.330 41.708 1.00 57.88 93 VAL A O 1
ATOM 700 N N . ALA A 1 94 ? -7.158 22.335 42.309 1.00 58.88 94 ALA A N 1
ATOM 701 C CA . ALA A 1 94 ? -7.302 23.768 42.324 1.00 58.88 94 ALA A CA 1
ATOM 702 C C . ALA A 1 94 ? -6.314 24.268 43.374 1.00 58.88 94 ALA A C 1
ATOM 704 O O . ALA A 1 94 ? -6.467 23.973 44.557 1.00 58.88 94 ALA A O 1
ATOM 705 N N . VAL A 1 95 ? -5.261 24.960 42.941 1.00 61.00 95 VAL A N 1
ATOM 706 C CA . VAL A 1 95 ? -4.417 25.711 43.864 1.00 61.00 95 VAL A CA 1
ATOM 707 C C . VAL A 1 95 ? -5.366 26.705 44.539 1.00 61.00 95 VAL A C 1
ATOM 709 O O . VAL A 1 95 ? -5.966 27.513 43.822 1.00 61.00 95 VAL A O 1
ATOM 712 N N . PRO A 1 96 ? -5.600 26.625 45.863 1.00 66.38 96 PRO A N 1
ATOM 713 C CA . PRO A 1 96 ? -6.455 27.599 46.522 1.00 66.38 96 PRO A CA 1
ATOM 714 C C . PRO A 1 96 ? -5.839 28.994 46.338 1.00 66.38 96 PRO A C 1
ATOM 716 O O . PRO A 1 96 ? -4.610 29.115 46.285 1.00 66.38 96 PRO A O 1
ATOM 719 N N . PRO A 1 97 ? -6.659 30.052 46.205 1.00 72.12 97 PRO A N 1
ATOM 720 C CA . PRO A 1 97 ? -6.140 31.405 46.064 1.00 72.12 97 PRO A CA 1
ATOM 721 C C . PRO A 1 97 ? -5.205 31.730 47.241 1.00 72.12 97 PRO A C 1
ATOM 723 O O . PRO A 1 97 ? -5.484 31.306 48.368 1.00 72.12 97 PRO A O 1
ATOM 726 N N . PRO A 1 98 ? -4.101 32.464 47.016 1.00 71.00 98 PRO A N 1
ATOM 727 C CA . PRO A 1 98 ? -3.217 32.858 48.101 1.00 71.00 98 PRO A CA 1
ATOM 728 C C . PRO A 1 98 ? -4.010 33.696 49.109 1.00 71.00 98 PRO A C 1
ATOM 730 O O . PRO A 1 98 ? -4.583 34.730 48.764 1.00 71.00 98 PRO A O 1
ATOM 733 N N . VAL A 1 99 ? -4.060 33.229 50.357 1.00 71.19 99 VAL A N 1
ATOM 734 C CA . VAL A 1 99 ? -4.607 33.997 51.479 1.00 71.19 99 VAL A CA 1
ATOM 735 C C . VAL A 1 99 ? -3.817 35.305 51.614 1.00 71.19 99 VAL A C 1
ATOM 737 O O . VAL A 1 99 ? -2.587 35.250 51.694 1.00 71.19 99 VAL A O 1
ATOM 740 N N . PRO A 1 100 ? -4.471 36.481 51.654 1.00 66.88 100 PRO A N 1
ATOM 741 C CA . PRO A 1 100 ? -3.783 37.727 51.963 1.00 66.88 100 PRO A CA 1
ATOM 742 C C . PRO A 1 100 ? -3.223 37.645 53.385 1.00 66.88 100 PRO A C 1
ATOM 744 O O . PRO A 1 100 ? -3.965 37.413 54.339 1.00 66.88 100 PRO A O 1
ATOM 747 N N . GLY A 1 101 ? -1.906 37.800 53.526 1.00 60.25 101 GLY A N 1
ATOM 748 C CA . GLY A 1 101 ? -1.258 37.851 54.834 1.00 60.25 101 GLY A CA 1
ATOM 749 C C . GLY A 1 101 ? -1.730 39.061 55.658 1.00 60.25 101 GLY A C 1
ATOM 750 O O . GLY A 1 101 ? -2.157 40.067 55.085 1.00 60.25 101 GLY A O 1
ATOM 751 N N . PRO A 1 102 ? -1.655 38.997 56.998 1.00 64.19 102 PRO A N 1
ATOM 752 C CA . PRO A 1 102 ? -2.067 40.098 57.859 1.00 64.19 102 PRO A CA 1
ATOM 753 C C . PRO A 1 102 ? -1.200 41.341 57.628 1.00 64.19 102 PRO A C 1
ATOM 755 O O . PRO A 1 102 ? 0.026 41.308 57.767 1.00 64.19 102 PRO A O 1
ATOM 758 N N . SER A 1 103 ? -1.864 42.452 57.315 1.00 63.47 103 SER A N 1
ATOM 759 C CA . SER A 1 103 ? -1.287 43.791 57.226 1.00 63.47 103 SER A CA 1
ATOM 760 C C . SER A 1 103 ? -0.666 44.194 58.567 1.00 63.47 103 SER A C 1
A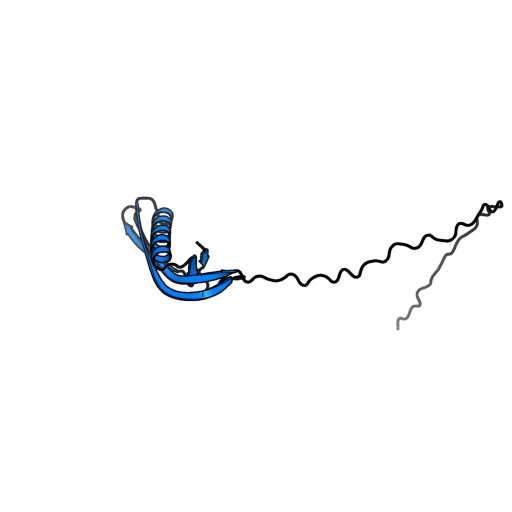TOM 762 O O . SER A 1 103 ? -1.390 44.499 59.515 1.00 63.47 103 SER A O 1
ATOM 764 N N . HIS A 1 104 ? 0.664 44.207 58.654 1.00 54.16 104 HIS A N 1
ATOM 765 C CA . HIS A 1 104 ? 1.379 44.785 59.791 1.00 54.16 104 HIS A CA 1
ATOM 766 C C . HIS A 1 104 ? 1.734 46.240 59.470 1.00 54.16 104 HIS A C 1
ATOM 768 O O . HIS A 1 104 ? 2.342 46.530 58.441 1.00 54.16 104 HIS A O 1
ATOM 774 N N . GLY A 1 105 ? 1.281 47.149 60.339 1.00 50.09 105 GLY A N 1
ATOM 775 C CA . GLY A 1 105 ? 1.549 48.587 60.282 1.00 50.09 105 GLY A CA 1
ATOM 776 C C . GLY A 1 105 ? 3.025 48.946 60.522 1.00 50.09 105 GLY A C 1
ATOM 777 O O . GLY A 1 105 ? 3.867 48.064 60.690 1.00 50.09 105 GLY A O 1
ATOM 778 N N . PRO A 1 106 ? 3.371 50.244 60.526 1.00 56.53 106 PRO A N 1
ATOM 779 C CA . PRO A 1 106 ? 4.754 50.685 60.420 1.00 56.53 106 PRO A CA 1
ATOM 780 C C . PRO A 1 106 ? 5.478 50.522 61.760 1.00 56.53 106 PRO A C 1
ATOM 782 O O . PRO A 1 106 ? 5.139 51.192 62.733 1.00 56.53 106 PRO A O 1
ATOM 785 N N . SER A 1 107 ? 6.510 49.676 61.814 1.00 54.81 107 SER A N 1
ATOM 786 C CA . SER A 1 107 ? 7.482 49.705 62.910 1.00 54.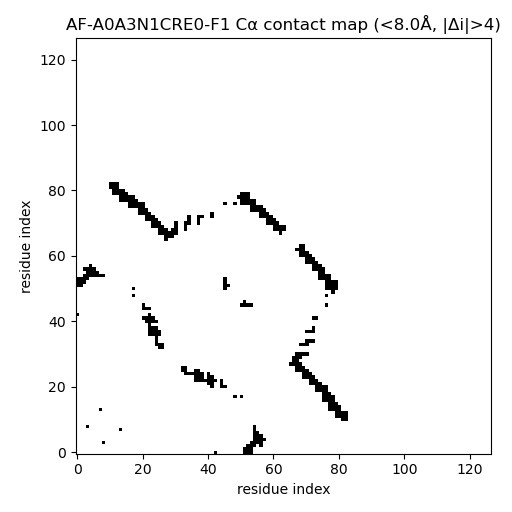81 107 SER A CA 1
ATOM 787 C C . SER A 1 107 ? 8.746 50.432 62.457 1.00 54.81 107 SER A C 1
ATOM 789 O O . SER A 1 107 ? 9.556 49.920 61.686 1.00 54.81 107 SER A O 1
ATOM 791 N N . SER A 1 108 ? 8.894 51.653 62.950 1.00 55.16 108 SER A N 1
ATOM 792 C CA . SER A 1 108 ? 10.139 52.408 62.988 1.00 55.16 108 SER A CA 1
ATOM 793 C C . SER A 1 108 ? 11.231 51.655 63.757 1.00 55.16 108 SER A C 1
ATOM 795 O O . SER A 1 108 ? 10.974 51.212 64.875 1.00 55.16 108 SER A O 1
ATOM 797 N N . GLY A 1 109 ? 12.461 51.639 63.235 1.00 45.34 109 GLY A N 1
ATOM 798 C CA . GLY A 1 109 ? 13.661 51.565 64.077 1.00 45.34 109 GLY A CA 1
ATOM 799 C C . GLY A 1 109 ? 14.731 50.553 63.665 1.00 45.34 109 GLY A C 1
ATOM 800 O O . GLY A 1 109 ? 14.582 49.364 63.902 1.00 45.34 109 GLY A O 1
ATOM 801 N N . GLY A 1 110 ? 15.861 51.081 63.179 1.00 41.34 110 GLY A N 1
ATOM 802 C CA . GLY A 1 110 ? 17.201 50.562 63.488 1.00 41.34 110 GLY A CA 1
ATOM 803 C C . GLY A 1 110 ? 17.766 49.453 62.596 1.00 41.34 110 GLY A C 1
ATOM 804 O O . GLY A 1 110 ? 17.412 48.289 62.728 1.00 41.34 110 GLY A O 1
ATOM 805 N N . MET A 1 111 ? 18.760 49.800 61.772 1.00 52.34 111 MET A N 1
ATOM 806 C CA . MET A 1 111 ? 19.748 48.830 61.278 1.00 52.34 111 MET A CA 1
ATOM 807 C C . MET A 1 111 ? 20.708 48.448 62.413 1.00 52.34 111 MET A C 1
ATOM 809 O O . MET A 1 111 ? 21.095 49.313 63.202 1.00 52.34 111 MET A O 1
ATOM 813 N N . PRO A 1 112 ? 21.185 47.196 62.437 1.00 52.47 112 PRO A N 1
ATOM 814 C CA . PRO A 1 112 ? 22.636 47.016 62.396 1.00 52.47 112 PRO A CA 1
ATOM 815 C C . PRO A 1 112 ? 23.092 45.898 61.438 1.00 52.47 112 PRO A C 1
ATOM 817 O O . PRO A 1 112 ? 22.511 44.820 61.369 1.00 52.47 112 PRO A O 1
ATOM 820 N N . MET A 1 113 ? 24.178 46.175 60.707 1.00 53.12 113 MET A N 1
ATOM 821 C CA . MET A 1 113 ? 25.011 45.183 60.012 1.00 53.12 113 MET A CA 1
ATOM 822 C C . MET A 1 113 ? 25.849 44.363 61.013 1.00 53.12 113 MET A C 1
ATOM 824 O O . MET A 1 113 ? 26.163 44.894 62.074 1.00 53.12 113 MET A O 1
ATOM 828 N N . VAL A 1 114 ? 26.272 43.147 60.598 1.00 46.62 114 VAL A N 1
ATOM 829 C CA . VAL A 1 114 ? 27.326 42.215 61.120 1.00 46.62 114 VAL A CA 1
ATOM 830 C C . VAL A 1 114 ? 26.725 40.800 61.285 1.00 46.62 114 VAL A C 1
ATOM 832 O O . VAL A 1 114 ? 25.657 40.670 61.857 1.00 46.62 114 VAL A O 1
ATOM 835 N N . GLY A 1 115 ? 27.299 39.673 60.847 1.00 40.59 115 GLY A N 1
ATOM 836 C CA . GLY A 1 115 ? 28.553 39.359 60.167 1.00 40.59 115 GLY A CA 1
ATOM 837 C C . GLY A 1 115 ? 28.694 37.831 59.958 1.00 40.59 115 GLY A C 1
ATOM 838 O O . GLY A 1 115 ? 28.006 37.050 60.601 1.00 40.59 115 GLY A O 1
ATOM 839 N N . ARG A 1 116 ? 29.583 37.458 59.023 1.00 54.88 116 ARG A N 1
ATOM 840 C CA . ARG A 1 116 ? 30.364 36.206 58.833 1.00 54.88 116 ARG A CA 1
ATOM 841 C C . ARG A 1 116 ? 29.876 34.880 59.458 1.00 54.88 116 ARG A C 1
ATOM 843 O O . ARG A 1 116 ? 29.871 34.735 60.674 1.00 54.88 116 ARG A O 1
ATOM 850 N N . ASN A 1 117 ? 29.793 33.831 58.633 1.00 33.31 117 ASN A N 1
ATOM 851 C CA . ASN A 1 117 ? 30.076 32.456 59.061 1.00 33.31 117 ASN A CA 1
ATOM 852 C C . ASN A 1 117 ? 30.933 31.686 58.033 1.00 33.31 117 ASN A C 1
ATOM 854 O O . ASN A 1 117 ? 30.587 31.526 56.867 1.00 33.31 117 ASN A O 1
ATOM 858 N N . LEU A 1 118 ? 32.096 31.250 58.521 1.00 47.09 118 LEU A N 1
ATOM 859 C CA . LEU A 1 118 ? 33.112 30.420 57.879 1.00 47.09 118 LEU A CA 1
ATOM 860 C C . LEU A 1 118 ? 33.020 29.001 58.482 1.00 47.09 118 LEU A C 1
ATOM 862 O O . LEU A 1 118 ? 32.727 28.872 59.669 1.00 47.09 118 LEU A O 1
ATOM 866 N N . THR A 1 119 ? 33.380 27.991 57.683 1.00 36.50 119 THR A N 1
ATOM 867 C CA . THR A 1 119 ? 33.807 26.628 58.075 1.00 36.50 119 THR A CA 1
ATOM 868 C C . THR A 1 119 ? 32.723 25.571 58.321 1.00 36.50 119 THR A C 1
ATOM 870 O O . THR A 1 119 ? 32.080 25.538 59.364 1.00 36.50 119 THR A O 1
ATOM 873 N N . VAL A 1 120 ? 32.674 24.574 57.426 1.00 43.16 120 VAL A N 1
ATOM 874 C CA . VAL A 1 120 ? 32.436 23.174 57.815 1.00 43.16 120 VAL A CA 1
ATOM 875 C C . VAL A 1 120 ? 33.579 22.318 57.269 1.00 43.16 120 VAL A C 1
ATOM 877 O O . VAL A 1 120 ? 33.923 22.365 56.091 1.00 43.16 120 VAL A O 1
ATOM 880 N N . GLN A 1 121 ? 34.184 21.592 58.202 1.00 38.34 121 GLN A N 1
ATOM 881 C CA . GLN A 1 121 ? 35.355 20.734 58.107 1.00 38.34 121 GLN A CA 1
ATOM 882 C C . GLN A 1 121 ? 34.950 19.318 57.670 1.00 38.34 121 GLN A C 1
ATOM 884 O O . GLN A 1 121 ? 33.983 18.767 58.190 1.00 38.34 121 GLN A O 1
ATOM 889 N N . VAL A 1 122 ? 35.701 18.721 56.741 1.00 55.78 122 VAL A N 1
ATOM 890 C CA . VAL A 1 122 ? 35.541 17.319 56.319 1.00 55.78 122 VAL A CA 1
ATOM 891 C C . VAL A 1 122 ? 36.443 16.439 57.197 1.00 55.78 122 VAL A C 1
ATOM 893 O O . VAL A 1 122 ? 37.642 16.718 57.269 1.00 55.78 122 VAL A O 1
ATOM 896 N N . PRO A 1 123 ? 35.928 15.393 57.869 1.00 46.34 123 PRO A N 1
ATOM 897 C CA . PRO A 1 123 ? 36.760 14.474 58.632 1.00 46.34 123 PRO A CA 1
ATOM 898 C C . PRO A 1 123 ? 37.387 13.420 57.711 1.00 46.34 123 PRO A C 1
ATOM 900 O O . PRO A 1 123 ? 36.711 12.790 56.898 1.00 46.34 123 PRO A O 1
ATOM 903 N N . GLY A 1 124 ? 38.705 13.265 57.837 1.00 48.88 124 GLY A N 1
ATOM 904 C CA . GLY A 1 124 ? 39.507 12.291 57.106 1.00 48.88 124 GLY A CA 1
ATOM 905 C C . GLY A 1 124 ? 39.438 10.868 57.665 1.00 48.88 12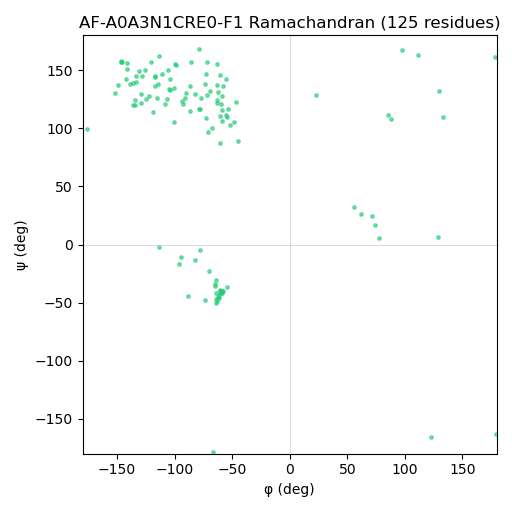4 GLY A C 1
ATOM 906 O O . GLY A 1 124 ? 38.997 10.631 58.786 1.00 48.88 124 GLY A O 1
ATOM 907 N N . GLY A 1 125 ? 39.963 9.936 56.869 1.00 42.53 125 GLY A N 1
ATOM 908 C CA . GLY A 1 125 ? 40.297 8.577 57.282 1.00 42.53 125 GLY A CA 1
ATOM 909 C C . GLY A 1 125 ? 40.974 7.812 56.144 1.00 42.53 125 GLY A C 1
ATOM 910 O O . GLY A 1 125 ? 40.298 7.334 55.240 1.00 42.53 125 GLY A O 1
ATOM 911 N N . ARG A 1 126 ? 42.310 7.723 56.179 1.00 46.66 126 ARG A N 1
ATOM 912 C CA . ARG A 1 126 ? 43.108 6.711 55.470 1.00 46.66 126 ARG A CA 1
ATOM 913 C C . ARG A 1 126 ? 43.836 5.869 56.516 1.00 46.66 126 ARG A C 1
ATOM 915 O O . ARG A 1 126 ? 44.409 6.435 57.446 1.00 46.66 126 ARG A O 1
ATOM 922 N N . ILE A 1 127 ? 43.833 4.563 56.291 1.00 48.88 127 ILE A N 1
ATOM 923 C CA . ILE A 1 127 ? 44.898 3.619 56.644 1.00 48.88 127 ILE A CA 1
ATOM 924 C C . ILE A 1 127 ? 45.453 3.074 55.333 1.00 48.88 127 ILE A C 1
ATOM 926 O O . ILE A 1 127 ? 44.649 2.963 54.377 1.00 48.88 127 ILE A O 1
#

Foldseek 3Di:
DAEELAQDDPQKDFPDWQFKFKFKAKDQAADVRRVVRRVVRSVVRLVVSVADYWYNKDKDKDAPDNNMIMIMIMGIGTHIDGDPPPDPPPPCPPPPPDDDDDDDDDDDDDDDDDDDDDDDDDDDDDD